Protein AF-A0A2D5G2J9-F1 (afdb_monomer_lite)

Secondary structure (DSSP, 8-state):
-------S-HHHHTTT-SEEEEEETTEEEEEEESTTSSSHHHHHHHHHT-SSS---S---

pLDDT: mean 77.75, std 14.93, range [39.25, 91.75]

Radius of gyration: 12.1 Å; chains: 1; bounding box: 32×27×27 Å

Sequence (60 aa):
MAMLFITHDLGVIFKMAYDLCVMQSGEIVWHGPVKNTPDPISRIHIALAGSKYLVPKNFS

Structure (mmCIF, N/CA/C/O backbone):
data_AF-A0A2D5G2J9-F1
#
_entry.id   AF-A0A2D5G2J9-F1
#
loop_
_atom_site.group_PDB
_atom_site.id
_atom_site.type_symbol
_atom_site.label_atom_id
_atom_site.label_alt_id
_atom_site.label_comp_id
_atom_site.label_asym_id
_atom_site.label_entity_id
_atom_site.label_seq_id
_atom_site.pdbx_PDB_ins_code
_atom_site.Cartn_x
_atom_site.Cartn_y
_atom_site.Cartn_z
_atom_site.occupancy
_atom_site.B_iso_or_equiv
_atom_site.auth_seq_id
_atom_site.auth_comp_id
_atom_site.auth_asym_id
_atom_site.auth_atom_id
_atom_site.pdbx_PDB_model_num
ATOM 1 N N . MET A 1 1 ? 11.273 -17.306 -0.451 1.00 79.31 1 MET A N 1
ATOM 2 C CA . MET A 1 1 ? 11.413 -16.189 0.513 1.00 79.31 1 MET A CA 1
ATOM 3 C C . MET A 1 1 ? 10.248 -15.240 0.304 1.00 79.31 1 MET A C 1
ATOM 5 O O . MET A 1 1 ? 9.828 -15.098 -0.837 1.00 79.31 1 MET A O 1
ATOM 9 N N . ALA A 1 2 ? 9.723 -14.636 1.368 1.00 87.25 2 ALA A N 1
ATOM 10 C CA . ALA A 1 2 ? 8.628 -13.667 1.305 1.00 87.25 2 ALA A CA 1
ATOM 11 C C . ALA A 1 2 ? 9.036 -12.389 2.044 1.00 87.25 2 ALA A C 1
ATOM 13 O O . ALA A 1 2 ? 9.809 -12.452 2.999 1.00 87.25 2 ALA A O 1
ATOM 14 N N . MET A 1 3 ? 8.531 -11.246 1.585 1.00 90.44 3 MET A N 1
ATOM 15 C CA . MET A 1 3 ? 8.800 -9.934 2.165 1.00 90.44 3 MET A CA 1
ATOM 16 C C . MET A 1 3 ? 7.487 -9.163 2.264 1.00 90.44 3 MET A C 1
ATOM 18 O O . MET A 1 3 ? 6.717 -9.140 1.305 1.00 90.44 3 MET A O 1
ATOM 22 N N . LEU A 1 4 ? 7.240 -8.553 3.422 1.00 91.75 4 LEU A N 1
ATOM 23 C CA . LEU A 1 4 ? 6.071 -7.719 3.678 1.00 91.75 4 LEU A CA 1
ATOM 24 C C . LEU A 1 4 ? 6.527 -6.275 3.864 1.00 91.75 4 LEU A C 1
ATOM 26 O O . LEU A 1 4 ? 7.353 -5.987 4.728 1.00 91.75 4 LEU A O 1
ATOM 30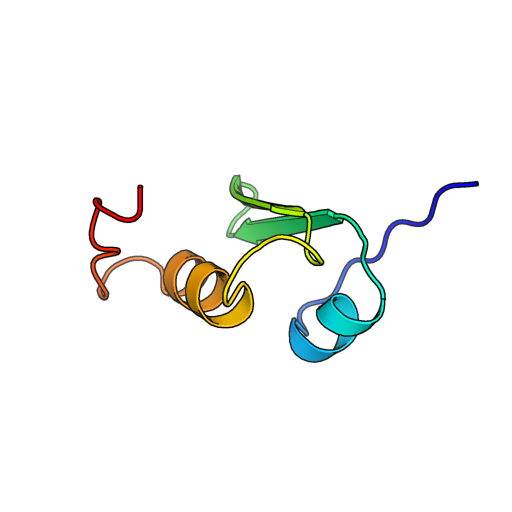 N N . PHE A 1 5 ? 5.961 -5.378 3.066 1.00 91.12 5 PHE A N 1
ATOM 31 C CA . PHE A 1 5 ? 6.180 -3.943 3.169 1.00 91.12 5 PHE A CA 1
ATOM 32 C C . PHE A 1 5 ? 4.904 -3.264 3.656 1.00 91.12 5 PHE A C 1
ATOM 34 O O . PHE A 1 5 ? 3.818 -3.557 3.159 1.00 91.12 5 PHE A O 1
ATOM 41 N N . ILE A 1 6 ? 5.044 -2.332 4.598 1.00 91.38 6 ILE A N 1
ATOM 42 C CA . ILE A 1 6 ? 3.946 -1.509 5.109 1.00 91.38 6 ILE A CA 1
ATOM 43 C C . ILE A 1 6 ? 4.377 -0.054 4.963 1.00 91.38 6 ILE A C 1
ATOM 45 O O . ILE A 1 6 ? 5.425 0.342 5.470 1.00 91.38 6 ILE A O 1
ATOM 49 N N . THR A 1 7 ? 3.597 0.730 4.226 1.00 89.81 7 THR A N 1
ATOM 50 C CA . THR A 1 7 ? 3.880 2.143 3.971 1.00 89.81 7 THR A CA 1
ATOM 51 C C . THR A 1 7 ? 2.585 2.910 3.747 1.00 89.81 7 THR A C 1
ATOM 53 O O . THR A 1 7 ? 1.579 2.343 3.326 1.00 89.81 7 THR A O 1
ATOM 56 N N . HIS A 1 8 ? 2.633 4.214 4.001 1.00 88.62 8 HIS A N 1
ATOM 57 C CA . HIS A 1 8 ? 1.574 5.148 3.628 1.00 88.62 8 HIS A CA 1
ATOM 58 C C . HIS A 1 8 ? 1.743 5.694 2.200 1.00 88.62 8 HIS A C 1
ATOM 60 O O . HIS A 1 8 ? 0.827 6.319 1.675 1.00 88.62 8 HIS A O 1
ATOM 66 N N . ASP A 1 9 ? 2.893 5.455 1.561 1.00 87.19 9 ASP A N 1
ATOM 67 C CA . ASP A 1 9 ? 3.178 5.909 0.200 1.00 87.19 9 ASP A CA 1
ATOM 68 C C . ASP A 1 9 ? 2.894 4.803 -0.823 1.00 87.19 9 ASP A C 1
ATOM 70 O O . ASP A 1 9 ? 3.664 3.851 -0.998 1.00 87.19 9 ASP A O 1
ATOM 74 N N . LEU A 1 10 ? 1.782 4.968 -1.537 1.00 83.19 10 LEU A N 1
ATOM 75 C CA . LEU A 1 10 ? 1.386 4.069 -2.612 1.00 83.19 10 LEU A CA 1
ATOM 76 C C . LEU A 1 10 ? 2.379 4.098 -3.788 1.00 83.19 10 LEU A C 1
ATOM 78 O O . LEU A 1 10 ? 2.673 3.058 -4.373 1.00 83.19 10 LEU A O 1
ATOM 82 N N . GLY A 1 11 ? 2.945 5.257 -4.128 1.00 83.75 11 GLY A N 1
ATOM 83 C CA . GLY A 1 11 ? 3.842 5.418 -5.274 1.00 83.75 11 GLY A CA 1
ATOM 84 C C . GLY A 1 11 ? 5.139 4.617 -5.150 1.00 83.75 11 GLY A C 1
ATOM 85 O O . GLY A 1 11 ? 5.663 4.126 -6.154 1.00 83.75 11 GLY A O 1
ATOM 86 N N . VAL A 1 12 ? 5.638 4.441 -3.926 1.00 87.12 12 VAL A N 1
ATOM 87 C CA . VAL A 1 12 ? 6.814 3.601 -3.655 1.00 87.12 12 VAL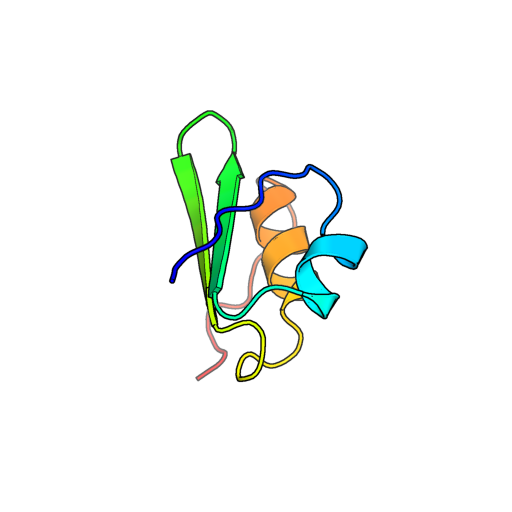 A CA 1
ATOM 88 C C . VAL A 1 12 ? 6.460 2.119 -3.746 1.00 87.12 12 VAL A C 1
ATOM 90 O O . VAL A 1 12 ? 7.141 1.373 -4.456 1.00 87.12 12 VAL A O 1
ATOM 93 N N . IL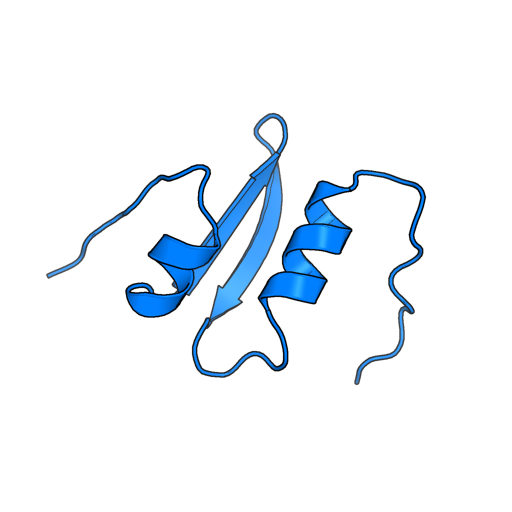E A 1 13 ? 5.388 1.681 -3.075 1.00 89.50 13 ILE A N 1
ATOM 94 C CA . ILE A 1 13 ? 5.059 0.250 -3.009 1.00 89.50 13 ILE A CA 1
ATOM 95 C C . ILE A 1 13 ? 4.657 -0.317 -4.375 1.00 89.50 13 ILE A C 1
ATOM 97 O O . ILE A 1 13 ? 4.995 -1.459 -4.689 1.00 89.50 13 ILE A O 1
ATOM 101 N N . PHE A 1 14 ? 4.055 0.506 -5.240 1.00 85.19 14 PHE A N 1
ATOM 102 C CA . PHE A 1 14 ? 3.675 0.124 -6.603 1.00 85.19 14 PHE A CA 1
ATOM 103 C C . PHE A 1 14 ? 4.844 -0.327 -7.486 1.00 85.19 14 PHE A C 1
ATOM 105 O O . PHE A 1 14 ? 4.641 -1.098 -8.421 1.00 85.19 14 PHE A O 1
ATOM 112 N N . LYS A 1 15 ? 6.073 0.117 -7.200 1.00 86.19 15 LYS A N 1
ATOM 113 C CA . LYS A 1 15 ? 7.264 -0.273 -7.973 1.00 86.19 15 LYS A CA 1
ATOM 114 C C . LYS A 1 15 ? 7.890 -1.583 -7.496 1.00 86.19 15 LYS A C 1
ATOM 116 O O . LYS A 1 15 ? 8.717 -2.145 -8.208 1.00 86.19 15 LYS A O 1
ATOM 121 N N . MET A 1 16 ? 7.534 -2.048 -6.297 1.00 88.06 16 MET A N 1
ATOM 122 C CA . MET A 1 16 ? 8.218 -3.153 -5.617 1.00 88.06 16 MET A CA 1
ATOM 123 C C . MET A 1 16 ? 7.312 -4.362 -5.360 1.00 88.06 16 MET A C 1
ATOM 125 O O . MET A 1 16 ? 7.791 -5.496 -5.377 1.00 88.06 16 MET A O 1
ATOM 129 N N . ALA A 1 17 ? 6.018 -4.144 -5.123 1.00 89.56 17 ALA A N 1
ATOM 130 C CA . ALA A 1 17 ? 5.094 -5.192 -4.713 1.00 89.56 17 ALA A CA 1
ATOM 131 C C . ALA A 1 17 ? 4.533 -6.012 -5.887 1.00 89.56 17 ALA A C 1
ATOM 133 O O . ALA A 1 17 ? 4.271 -5.498 -6.975 1.00 89.56 17 ALA A O 1
ATOM 134 N N . TYR A 1 18 ? 4.311 -7.303 -5.629 1.00 90.62 18 TYR A N 1
ATOM 135 C CA . TYR A 1 18 ? 3.547 -8.193 -6.509 1.00 90.62 18 TYR A CA 1
ATOM 136 C C . TYR A 1 18 ? 2.058 -8.177 -6.157 1.00 90.62 18 TYR A C 1
ATOM 138 O O . TYR A 1 18 ? 1.224 -8.019 -7.048 1.00 90.62 18 TYR A O 1
ATOM 146 N N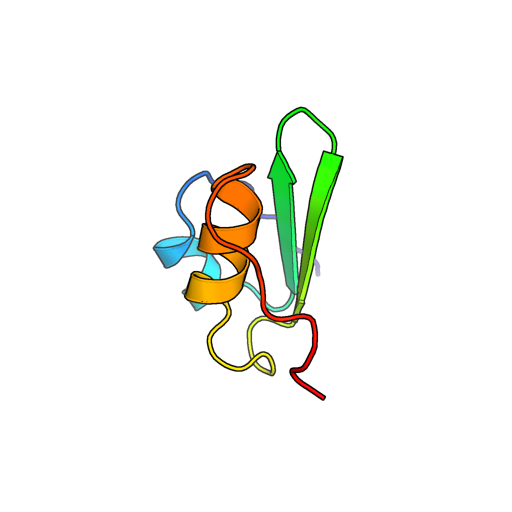 . ASP A 1 19 ? 1.759 -8.263 -4.862 1.00 90.19 19 ASP A N 1
ATOM 147 C CA . ASP A 1 19 ? 0.429 -8.119 -4.280 1.00 90.19 19 ASP A CA 1
ATOM 148 C C . ASP A 1 19 ? 0.403 -6.920 -3.344 1.00 90.19 19 ASP A C 1
ATOM 150 O O . ASP A 1 19 ? 1.375 -6.643 -2.635 1.00 90.19 19 ASP A O 1
ATOM 154 N N . LEU A 1 20 ? -0.726 -6.222 -3.334 1.00 90.25 20 LEU A N 1
ATOM 155 C CA . LEU A 1 20 ? -0.941 -5.066 -2.485 1.00 90.25 20 LEU A CA 1
ATOM 156 C C . LEU A 1 20 ? -2.283 -5.206 -1.764 1.00 90.25 20 LEU A C 1
ATOM 158 O O . LEU A 1 20 ? -3.292 -5.601 -2.343 1.00 90.25 20 LEU A O 1
ATOM 162 N N . CYS A 1 21 ? -2.271 -4.873 -0.479 1.00 90.00 21 CYS A N 1
ATOM 163 C CA . CYS A 1 21 ? -3.445 -4.767 0.368 1.00 90.00 21 CYS A CA 1
ATOM 164 C C . CYS A 1 21 ? -3.474 -3.354 0.942 1.00 90.00 21 CYS A C 1
ATOM 166 O O . CYS A 1 21 ? -2.439 -2.821 1.348 1.00 90.00 21 CYS A O 1
ATOM 168 N N . VAL A 1 22 ? -4.652 -2.745 0.956 1.00 88.12 22 VAL A N 1
ATOM 169 C CA . VAL A 1 22 ? -4.877 -1.408 1.490 1.00 88.12 22 VAL A CA 1
ATOM 170 C C . VAL A 1 22 ? -5.866 -1.522 2.625 1.00 88.12 22 VAL A C 1
ATOM 172 O O . VAL A 1 22 ? -6.941 -2.104 2.473 1.00 88.12 22 VAL A O 1
ATOM 175 N N . MET A 1 23 ? -5.493 -0.934 3.755 1.00 87.25 23 MET A N 1
ATOM 176 C CA . MET A 1 23 ? -6.302 -0.928 4.959 1.00 87.25 23 MET A CA 1
ATOM 177 C C . MET A 1 23 ? -6.636 0.500 5.371 1.00 87.25 23 MET A C 1
ATOM 179 O O . MET A 1 23 ? -5.792 1.392 5.283 1.00 87.25 23 MET A O 1
ATOM 183 N N . GLN A 1 24 ? -7.854 0.702 5.860 1.00 84.06 24 GLN A N 1
ATOM 184 C CA . GLN A 1 24 ? -8.314 1.949 6.455 1.00 84.06 24 GLN A CA 1
ATOM 185 C C . GLN A 1 24 ? -9.058 1.620 7.745 1.00 84.06 24 GLN A C 1
ATOM 187 O O . GLN A 1 24 ? -9.927 0.757 7.759 1.00 84.06 24 GLN A O 1
ATOM 192 N N . SER A 1 25 ? -8.687 2.277 8.846 1.00 87.44 25 SER A N 1
ATOM 193 C CA . SER A 1 25 ? -9.330 2.082 10.157 1.00 87.44 25 SER A CA 1
ATOM 194 C C . SER A 1 25 ? -9.393 0.619 10.630 1.00 87.44 25 SER A C 1
ATOM 196 O O . SER A 1 25 ? -10.320 0.230 11.330 1.00 87.44 25 SER A O 1
ATOM 198 N N . GLY A 1 26 ? -8.398 -0.194 10.259 1.00 87.31 26 GLY A N 1
ATOM 199 C CA . GLY A 1 26 ? -8.331 -1.615 10.620 1.00 87.31 26 GLY A CA 1
ATOM 200 C C . GLY A 1 26 ? -9.074 -2.560 9.670 1.00 87.31 26 GLY A C 1
ATOM 201 O O . GLY A 1 26 ? -8.968 -3.771 9.841 1.00 87.31 26 GLY A O 1
ATOM 202 N N . GLU A 1 27 ? -9.751 -2.044 8.644 1.00 85.56 27 GLU A N 1
ATOM 203 C CA . GLU A 1 27 ? -10.460 -2.847 7.644 1.00 85.56 27 GLU A CA 1
ATOM 204 C C . GLU A 1 27 ? -9.734 -2.839 6.299 1.00 85.56 27 GLU A C 1
ATOM 206 O O . GLU A 1 27 ? -9.157 -1.828 5.896 1.00 85.56 27 GLU A O 1
ATOM 211 N N . ILE A 1 28 ? -9.760 -3.968 5.586 1.00 86.56 28 ILE A N 1
ATOM 212 C CA . ILE A 1 28 ? -9.215 -4.067 4.228 1.00 86.56 28 ILE A CA 1
ATOM 213 C C . ILE A 1 28 ? -10.216 -3.432 3.263 1.00 86.56 28 ILE A C 1
ATOM 215 O O . ILE A 1 28 ? -11.314 -3.950 3.075 1.00 86.56 28 ILE A O 1
ATOM 219 N N . VAL A 1 29 ? -9.818 -2.335 2.622 1.00 84.69 29 VAL A N 1
ATOM 220 C CA . VAL A 1 29 ? -10.653 -1.619 1.643 1.00 84.69 29 VAL A CA 1
ATOM 221 C C . VAL A 1 29 ? -10.336 -2.015 0.203 1.00 84.69 29 VAL A C 1
ATOM 223 O O . VAL A 1 29 ? -11.159 -1.821 -0.689 1.00 84.69 29 VAL A O 1
ATOM 226 N N . TRP A 1 30 ? -9.148 -2.575 -0.045 1.00 86.94 30 TRP A N 1
ATOM 227 C CA . TRP A 1 30 ? -8.751 -3.068 -1.361 1.00 86.94 30 TRP A CA 1
ATOM 228 C C . TRP A 1 30 ? -7.650 -4.123 -1.252 1.00 86.94 30 TRP A C 1
ATOM 230 O O . TRP A 1 30 ? -6.755 -4.012 -0.415 1.00 86.94 30 TRP A O 1
ATOM 240 N N . HIS A 1 31 ? -7.683 -5.122 -2.131 1.00 88.12 31 HIS A N 1
ATOM 241 C CA . HIS A 1 31 ? -6.604 -6.091 -2.281 1.00 88.12 31 HIS A CA 1
ATOM 242 C C . HIS A 1 31 ? -6.509 -6.575 -3.729 1.00 88.12 31 HIS A C 1
ATOM 244 O O . HIS A 1 31 ? -7.529 -6.715 -4.409 1.00 88.12 31 HIS A O 1
ATOM 250 N N . GLY A 1 32 ? -5.294 -6.854 -4.195 1.00 87.38 32 GLY A N 1
ATOM 251 C CA . GLY A 1 32 ? -5.092 -7.474 -5.498 1.00 87.38 32 GLY A CA 1
ATOM 252 C C . GLY A 1 32 ? -3.675 -7.359 -6.060 1.00 87.38 32 GLY A C 1
ATOM 253 O O . GLY A 1 32 ? -2.821 -6.659 -5.502 1.00 87.38 32 GLY A O 1
ATOM 254 N N . PRO A 1 33 ? -3.442 -8.013 -7.212 1.00 89.62 33 PRO A N 1
ATOM 255 C CA . PRO A 1 33 ? -2.146 -8.021 -7.866 1.00 89.62 33 PRO A CA 1
ATOM 256 C C . PRO A 1 33 ? -1.853 -6.664 -8.503 1.00 89.62 33 PRO A C 1
ATOM 258 O O . PRO A 1 33 ? -2.653 -6.129 -9.273 1.00 89.62 33 PRO A O 1
ATOM 261 N N . VAL A 1 34 ? -0.662 -6.125 -8.257 1.00 86.88 34 VAL A N 1
ATOM 262 C CA . VAL A 1 34 ? -0.252 -4.815 -8.785 1.00 86.88 34 VAL A CA 1
ATOM 263 C C . VAL A 1 34 ? -0.024 -4.858 -10.297 1.00 86.88 34 VAL A C 1
ATOM 265 O O . VAL A 1 34 ? -0.465 -3.971 -11.021 1.00 86.88 34 VAL A O 1
ATOM 268 N N . LYS A 1 35 ? 0.657 -5.900 -10.788 1.00 84.94 35 LYS A N 1
ATOM 269 C CA . LYS A 1 35 ? 1.133 -5.967 -12.182 1.00 84.94 35 LYS A CA 1
ATOM 270 C C . LYS A 1 35 ? 0.031 -6.180 -13.222 1.00 84.94 35 LYS A C 1
ATOM 272 O O . LYS A 1 35 ? 0.210 -5.777 -14.364 1.00 84.94 35 LYS A O 1
ATOM 277 N N . ASN A 1 36 ? -1.081 -6.801 -12.832 1.00 81.44 36 ASN A N 1
ATOM 278 C CA . ASN A 1 36 ? -2.156 -7.193 -13.752 1.00 81.44 36 ASN A CA 1
ATOM 279 C C . ASN A 1 36 ? -3.433 -6.364 -13.568 1.00 81.44 36 ASN A C 1
ATOM 281 O O . ASN A 1 36 ? -4.430 -6.629 -14.235 1.00 81.44 36 ASN A O 1
ATOM 285 N N . THR A 1 37 ? -3.417 -5.382 -12.664 1.00 76.00 37 THR A N 1
ATOM 286 C CA . THR A 1 37 ? -4.555 -4.487 -12.455 1.00 76.00 37 THR A CA 1
ATOM 287 C C . THR A 1 37 ? -4.391 -3.263 -13.352 1.00 76.00 37 THR A C 1
ATOM 289 O O . THR A 1 37 ? -3.379 -2.569 -13.235 1.00 76.00 37 THR A O 1
ATOM 292 N N . PRO A 1 38 ? -5.357 -2.964 -14.235 1.00 70.56 38 PRO A N 1
ATOM 293 C CA . PRO A 1 38 ? -5.430 -1.665 -14.886 1.00 70.56 38 PRO A CA 1
ATOM 294 C C . PRO A 1 38 ? -5.538 -0.577 -13.812 1.00 70.56 38 PRO A C 1
ATOM 296 O O . PRO A 1 38 ? -6.303 -0.724 -12.859 1.00 70.56 38 PRO A O 1
ATOM 299 N N . ASP A 1 39 ? -4.716 0.468 -13.937 1.00 79.50 39 ASP A N 1
ATOM 300 C CA . ASP A 1 39 ? -4.811 1.706 -13.151 1.00 79.50 39 ASP A CA 1
ATOM 301 C C . ASP A 1 39 ? -5.081 1.521 -11.629 1.00 79.50 39 ASP A C 1
ATOM 303 O O . ASP A 1 39 ? -6.056 2.013 -11.062 1.00 79.50 39 ASP A O 1
ATOM 307 N N . PRO A 1 40 ? -4.198 0.825 -10.892 1.00 75.25 40 PRO A N 1
ATOM 308 C CA . PRO A 1 40 ? -4.467 0.458 -9.502 1.00 75.25 40 PRO A CA 1
ATOM 309 C C . PRO A 1 40 ? -4.420 1.658 -8.539 1.00 75.25 40 PRO A C 1
ATOM 311 O O . PRO A 1 40 ? -5.107 1.656 -7.519 1.00 75.25 40 PRO A O 1
ATOM 314 N N . ILE A 1 41 ? -3.658 2.710 -8.866 1.00 79.25 41 ILE A N 1
ATOM 315 C CA . ILE A 1 41 ? -3.565 3.930 -8.047 1.00 79.25 41 ILE A CA 1
ATOM 316 C C . ILE A 1 41 ? -4.923 4.627 -7.959 1.00 79.25 41 ILE A C 1
ATOM 318 O O . ILE A 1 41 ? -5.347 4.969 -6.859 1.00 79.2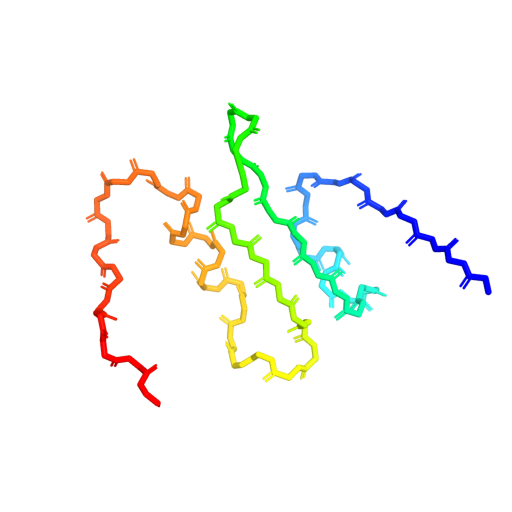5 41 ILE A O 1
ATOM 322 N N . SER A 1 42 ? -5.622 4.817 -9.082 1.00 77.81 42 SER A N 1
ATOM 323 C CA . SER A 1 42 ? -6.952 5.445 -9.126 1.00 77.81 42 SER A CA 1
ATOM 324 C C . SER A 1 42 ? -7.950 4.653 -8.289 1.00 77.81 42 SER A C 1
ATOM 326 O O . SER A 1 42 ? -8.670 5.232 -7.477 1.00 77.81 42 SER A O 1
ATOM 328 N N . ARG A 1 43 ? -7.948 3.322 -8.423 1.00 73.50 43 ARG A N 1
ATOM 329 C CA . ARG A 1 43 ? -8.842 2.431 -7.669 1.00 73.50 43 ARG A CA 1
ATOM 330 C C . ARG A 1 43 ? -8.626 2.537 -6.161 1.00 73.50 43 ARG A C 1
ATOM 332 O O . ARG A 1 43 ? -9.591 2.679 -5.414 1.00 73.50 43 ARG A O 1
ATOM 339 N N . ILE A 1 44 ? -7.370 2.523 -5.718 1.00 79.62 44 ILE A N 1
ATOM 340 C CA . ILE A 1 44 ? -7.028 2.640 -4.298 1.00 79.62 44 ILE A CA 1
ATOM 341 C C . ILE A 1 44 ? -7.326 4.042 -3.768 1.00 79.62 44 ILE A C 1
ATOM 343 O O . ILE A 1 44 ? -7.862 4.178 -2.673 1.00 79.62 44 ILE A O 1
ATOM 347 N N . HIS A 1 45 ? -7.013 5.087 -4.534 1.00 76.50 45 HIS A N 1
ATOM 348 C CA . HIS A 1 45 ? -7.276 6.465 -4.128 1.00 76.50 45 HIS A CA 1
ATOM 349 C C . HIS A 1 45 ? -8.776 6.693 -3.906 1.00 76.50 45 HIS A C 1
ATOM 351 O O . HIS A 1 45 ? -9.168 7.299 -2.912 1.00 76.50 45 HIS A O 1
ATOM 357 N N . ILE A 1 46 ? -9.622 6.148 -4.787 1.00 70.56 46 ILE A N 1
ATOM 358 C CA . ILE A 1 46 ? -11.080 6.186 -4.630 1.00 70.56 46 ILE A CA 1
ATOM 359 C C . ILE A 1 46 ? -11.524 5.373 -3.405 1.00 70.56 46 ILE A C 1
ATOM 361 O O . ILE A 1 46 ? -12.359 5.853 -2.639 1.00 70.56 46 ILE A O 1
ATOM 365 N N . ALA A 1 47 ? -10.957 4.179 -3.191 1.00 73.00 47 ALA A N 1
ATOM 366 C CA . ALA A 1 47 ? -11.272 3.347 -2.027 1.00 73.00 47 ALA A CA 1
ATOM 367 C C . ALA A 1 47 ? -10.938 4.055 -0.699 1.00 73.00 47 ALA A C 1
ATOM 369 O O . ALA A 1 47 ? -11.731 4.013 0.236 1.00 73.00 47 ALA A O 1
ATOM 370 N N . LEU A 1 48 ? -9.806 4.764 -0.643 1.00 75.69 48 LEU A N 1
ATOM 371 C CA . LEU A 1 48 ? -9.352 5.519 0.529 1.00 75.69 48 LEU A CA 1
ATOM 372 C C . LEU A 1 48 ? -10.105 6.844 0.746 1.00 75.69 48 LEU A C 1
ATOM 374 O O . LEU A 1 48 ? -10.165 7.338 1.873 1.00 75.69 48 LEU A O 1
ATOM 378 N N . ALA A 1 49 ? -10.690 7.424 -0.309 1.00 74.38 49 ALA A N 1
ATOM 379 C CA . ALA A 1 49 ? -11.417 8.696 -0.253 1.00 74.38 49 ALA A CA 1
ATOM 380 C C . ALA A 1 49 ? -12.780 8.619 0.472 1.00 74.38 49 ALA A C 1
ATOM 382 O O . ALA A 1 49 ? -13.442 9.643 0.638 1.00 74.38 49 ALA A O 1
ATOM 383 N N . GLY A 1 50 ? -13.203 7.434 0.925 1.00 59.84 50 GLY A N 1
ATOM 384 C CA . GLY A 1 50 ? -14.105 7.295 2.070 1.00 59.84 50 GLY A CA 1
ATOM 385 C C . GLY A 1 50 ? -15.495 7.942 1.980 1.00 59.84 50 GLY A C 1
ATOM 386 O O . GLY A 1 50 ? -15.972 8.388 3.012 1.00 59.84 50 GLY A O 1
ATOM 387 N N . SER A 1 51 ? -16.179 7.940 0.822 1.00 52.19 51 SER A N 1
ATOM 388 C CA . SER A 1 51 ? -17.553 8.478 0.613 1.00 52.19 51 SER A CA 1
ATOM 389 C C . SER A 1 51 ? -17.636 9.905 0.040 1.00 52.19 51 SER A C 1
ATOM 391 O O . SER A 1 51 ? -17.998 10.856 0.731 1.00 52.19 51 SER A O 1
ATOM 393 N N . LYS A 1 52 ? -17.366 10.042 -1.271 1.00 46.34 52 LYS A N 1
ATOM 394 C CA . LYS A 1 52 ? -17.980 11.075 -2.149 1.00 46.34 52 LYS A CA 1
ATOM 395 C C . LYS A 1 52 ? -17.749 10.879 -3.652 1.00 46.34 52 LYS A C 1
ATOM 397 O O . LYS A 1 52 ? -18.446 11.500 -4.446 1.00 46.34 52 LYS A O 1
ATOM 402 N N . TYR A 1 53 ? -16.832 10.002 -4.055 1.00 48.09 53 TYR A N 1
ATOM 403 C CA . TYR A 1 53 ? -16.661 9.604 -5.453 1.00 48.09 53 TYR A CA 1
ATOM 404 C C . TYR A 1 53 ? -17.188 8.183 -5.645 1.00 48.09 53 TYR A C 1
ATOM 406 O O . TYR A 1 53 ? -16.590 7.213 -5.188 1.00 48.09 53 TYR A O 1
ATOM 414 N N . LEU A 1 54 ? -18.361 8.079 -6.270 1.00 50.25 54 LEU A N 1
ATOM 415 C CA . LEU A 1 54 ? -18.991 6.818 -6.643 1.00 50.25 54 LEU A CA 1
ATOM 416 C C . LEU A 1 54 ? -18.049 6.047 -7.574 1.00 50.25 54 LEU A C 1
ATOM 418 O O . LEU A 1 54 ? -17.788 6.489 -8.690 1.00 50.25 54 LEU A O 1
ATOM 422 N N . VAL A 1 55 ? -17.566 4.885 -7.132 1.00 51.72 55 VAL A N 1
ATOM 423 C CA . VAL A 1 55 ? -16.983 3.894 -8.041 1.00 51.72 55 VAL A CA 1
ATOM 424 C C . VAL A 1 55 ? -18.126 3.428 -8.948 1.00 51.72 55 VAL A C 1
ATOM 426 O O . VAL A 1 55 ? -19.110 2.890 -8.425 1.00 51.72 55 VAL A O 1
ATOM 429 N N . PRO A 1 56 ? -18.081 3.640 -10.274 1.00 45.00 56 PRO A N 1
ATOM 430 C CA . PRO A 1 56 ? -19.084 3.050 -11.144 1.00 45.00 56 PRO A CA 1
ATOM 431 C C . PRO A 1 56 ? -18.989 1.527 -10.994 1.00 45.00 56 PRO A C 1
ATOM 433 O O . PRO A 1 56 ? -17.933 0.937 -11.209 1.00 45.00 56 PRO A O 1
ATOM 436 N N . LYS A 1 57 ? -20.099 0.888 -1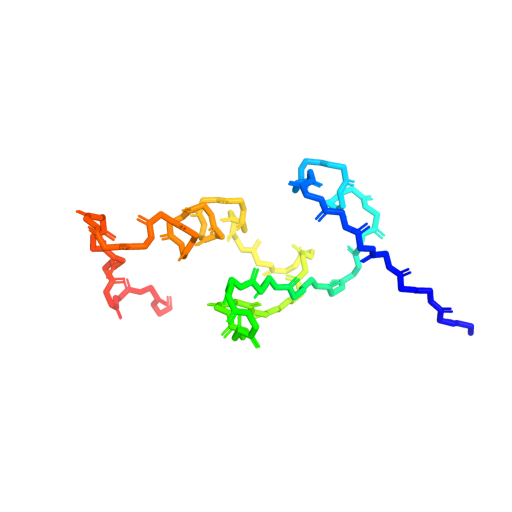0.602 1.00 51.09 57 LYS A N 1
ATOM 437 C CA . LYS A 1 57 ? -20.203 -0.564 -10.356 1.00 51.09 57 LYS A CA 1
ATOM 438 C C . LYS A 1 57 ? -19.972 -1.443 -11.598 1.00 51.09 57 LYS A C 1
ATOM 440 O O . LYS A 1 57 ? -20.066 -2.658 -11.491 1.00 51.09 57 LYS A O 1
ATOM 445 N N . ASN A 1 58 ? -19.642 -0.855 -12.746 1.00 40.66 58 ASN A N 1
ATOM 446 C CA . ASN A 1 58 ? -19.497 -1.553 -14.017 1.00 40.66 58 ASN A CA 1
ATOM 447 C C . ASN A 1 58 ? -18.113 -1.287 -14.616 1.00 40.66 58 ASN A C 1
ATOM 449 O O . ASN A 1 58 ? -17.965 -0.475 -15.523 1.00 40.66 58 ASN A O 1
ATOM 453 N N . PHE A 1 59 ? -17.108 -1.989 -14.108 1.00 52.38 59 PHE A N 1
ATOM 454 C CA . PHE A 1 59 ? -15.929 -2.336 -14.897 1.00 52.38 59 PHE A CA 1
ATOM 455 C C . PHE A 1 59 ? -15.824 -3.856 -14.840 1.00 52.38 59 PHE A C 1
ATOM 457 O O . PHE A 1 59 ? -15.242 -4.415 -13.909 1.00 52.38 59 PHE A O 1
ATOM 464 N N . SER A 1 60 ? -16.551 -4.476 -15.773 1.00 39.25 60 SER A N 1
ATOM 465 C CA . SER A 1 60 ? -16.425 -5.888 -16.121 1.00 39.25 60 SER A CA 1
ATOM 466 C C . SER A 1 60 ? -15.182 -6.117 -16.968 1.00 39.25 60 SER A C 1
ATOM 468 O O . SER A 1 60 ? -14.718 -5.145 -17.604 1.00 39.25 60 SER A O 1
#

Foldseek 3Di:
DDDDDDDPDPVVCLVPDQKDWDDDPRHTQDIDGSPPDPPVVVVVVVSVVPDDDDDPPDDD